Protein AF-A0A966CAS8-F1 (afdb_monomer)

Mean predicted aligned error: 4.7 Å

pLDDT: mean 87.94, std 6.42, range [63.06, 94.44]

Foldseek 3Di:
DDDPLNVQLVVLLVVLLVCLVPPDPDPVVSVVSSCVSSVCSNVVVVVVVVVVPD

Solvent-accessible surface area (backbone atoms only — not comparable to full-atom values): 3020 Å² total; per-residue (Å²): 135,81,52,71,68,58,53,51,51,50,49,32,46,53,53,20,52,52,55,24,66,74,74,39,90,50,73,68,63,20,52,57,47,25,53,52,47,30,50,50,43,49,53,47,52,51,52,52,55,53,66,72,62,123

Sequence (54 aa):
MLDHLTLMILDALLIAVFFTFLWKKERRERWLYFFKVFGALVLGAIALAWLMFP

Secondary structure (DSSP, 8-state):
---HHHHHHHHHHHHHHHHHHHH--SHHHHHHHHHHHHHHHHHHHHHHHHHT--

Structure (mmCIF, N/CA/C/O backbone):
data_AF-A0A966CAS8-F1
#
_entry.id   AF-A0A966CAS8-F1
#
loop_
_atom_site.group_PDB
_atom_site.id
_atom_site.type_symbol
_atom_site.label_atom_id
_atom_site.label_alt_id
_atom_site.label_comp_id
_atom_site.label_asym_id
_atom_site.label_entity_id
_atom_site.label_seq_id
_atom_site.pdbx_PDB_ins_code
_atom_site.Cartn_x
_atom_site.Cartn_y
_atom_site.Cartn_z
_atom_site.occupancy
_atom_site.B_iso_or_equiv
_atom_site.auth_seq_id
_atom_site.auth_comp_id
_atom_site.auth_asym_id
_atom_site.auth_atom_id
_atom_site.pdbx_PDB_model_num
ATOM 1 N N . MET A 1 1 ? 11.176 15.819 -10.751 1.00 66.69 1 MET A N 1
ATOM 2 C CA . MET A 1 1 ? 10.306 14.857 -11.457 1.00 66.69 1 MET A CA 1
ATOM 3 C C . MET A 1 1 ? 10.205 13.639 -10.562 1.00 66.69 1 MET A C 1
ATOM 5 O O . MET A 1 1 ? 11.248 13.136 -10.177 1.00 66.69 1 MET A O 1
ATOM 9 N N . LEU A 1 2 ? 9.005 13.269 -10.114 1.00 74.44 2 LEU A N 1
ATOM 10 C CA . LEU A 1 2 ? 8.809 12.015 -9.383 1.00 74.44 2 LEU A CA 1
ATOM 11 C C . LEU A 1 2 ? 8.627 10.903 -10.411 1.00 74.44 2 LEU A C 1
ATOM 13 O O . LEU A 1 2 ? 7.841 11.065 -11.344 1.00 74.44 2 LEU A O 1
ATOM 17 N N . ASP A 1 3 ? 9.351 9.803 -10.242 1.00 87.62 3 ASP A N 1
ATOM 18 C CA . ASP A 1 3 ? 9.231 8.650 -11.129 1.00 87.62 3 ASP A CA 1
ATOM 19 C C . ASP A 1 3 ? 7.843 8.007 -11.009 1.00 87.62 3 ASP A C 1
ATOM 21 O O . ASP A 1 3 ? 7.211 8.035 -9.949 1.00 87.62 3 ASP A O 1
ATOM 25 N N . HIS A 1 4 ? 7.364 7.400 -12.098 1.00 84.69 4 HIS A N 1
ATOM 26 C CA . HIS A 1 4 ? 6.020 6.814 -12.168 1.00 84.69 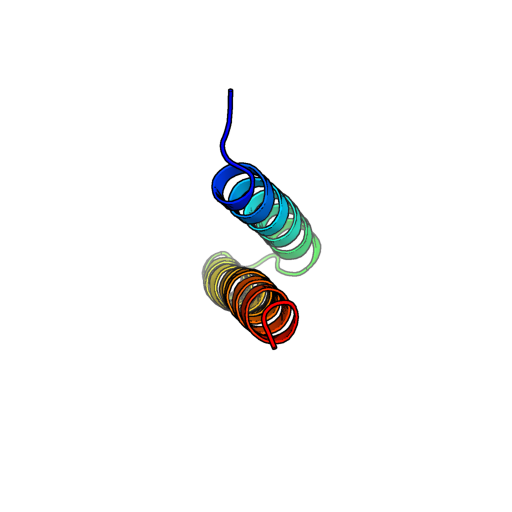4 HIS A CA 1
ATOM 27 C C . HIS A 1 4 ? 5.782 5.743 -11.090 1.00 84.69 4 HIS A C 1
ATOM 29 O O . HIS A 1 4 ? 4.724 5.707 -10.465 1.00 84.69 4 HIS A O 1
ATOM 35 N N . LEU A 1 5 ? 6.808 4.935 -10.797 1.00 86.56 5 LEU A N 1
ATOM 36 C CA . LEU A 1 5 ? 6.788 3.959 -9.706 1.00 86.56 5 LEU A CA 1
ATOM 37 C C . LEU A 1 5 ? 6.553 4.635 -8.346 1.00 86.56 5 LEU A C 1
ATOM 39 O O . LEU A 1 5 ? 5.757 4.160 -7.539 1.00 86.56 5 LEU A O 1
ATOM 43 N N . THR A 1 6 ? 7.223 5.761 -8.097 1.00 90.00 6 THR A N 1
ATOM 44 C CA . THR A 1 6 ? 7.101 6.517 -6.847 1.00 90.00 6 THR A CA 1
ATOM 45 C C . THR A 1 6 ? 5.688 7.061 -6.677 1.00 90.00 6 THR A C 1
ATOM 47 O O . THR A 1 6 ? 5.137 6.979 -5.581 1.00 90.00 6 THR A O 1
ATOM 50 N N . LEU A 1 7 ? 5.074 7.553 -7.758 1.00 92.19 7 LEU A N 1
ATOM 51 C CA . LEU A 1 7 ? 3.678 7.995 -7.747 1.00 92.19 7 LEU A CA 1
ATOM 52 C C . LEU A 1 7 ? 2.722 6.836 -7.436 1.00 92.19 7 LEU A C 1
ATOM 54 O O . LEU A 1 7 ?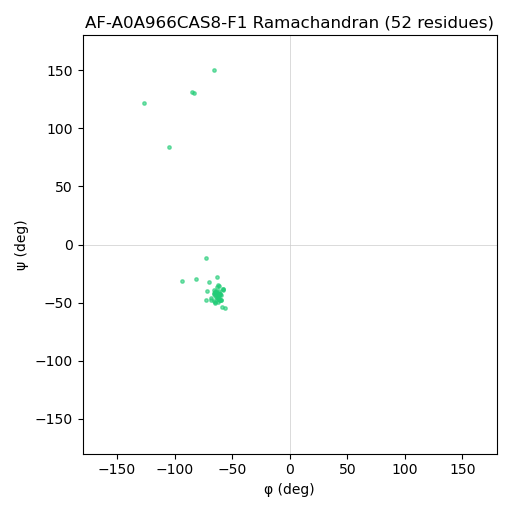 1.885 6.972 -6.551 1.00 92.19 7 LEU A O 1
ATOM 58 N N . MET A 1 8 ? 2.901 5.672 -8.067 1.00 91.19 8 MET A N 1
ATOM 59 C CA . MET A 1 8 ? 2.083 4.485 -7.784 1.00 91.19 8 MET A CA 1
ATOM 60 C C . MET A 1 8 ? 2.186 4.018 -6.329 1.00 91.19 8 MET A C 1
ATOM 62 O O . MET A 1 8 ? 1.178 3.666 -5.716 1.00 91.19 8 MET A O 1
ATOM 66 N N . ILE A 1 9 ? 3.397 4.002 -5.768 1.00 91.81 9 ILE A N 1
ATOM 67 C CA . ILE A 1 9 ? 3.608 3.618 -4.368 1.00 91.81 9 ILE A CA 1
ATOM 68 C C . ILE A 1 9 ? 2.936 4.631 -3.438 1.00 91.81 9 ILE A C 1
ATOM 70 O O . ILE A 1 9 ? 2.322 4.230 -2.449 1.00 91.81 9 ILE A O 1
ATOM 74 N N . LEU A 1 10 ? 3.023 5.925 -3.753 1.00 93.56 10 LEU A N 1
ATOM 75 C CA . LEU A 1 10 ? 2.381 6.983 -2.978 1.00 93.56 10 LEU A CA 1
ATOM 76 C C . LEU A 1 10 ? 0.852 6.846 -3.001 1.00 93.56 10 LEU A C 1
ATOM 78 O O . LEU A 1 10 ? 0.218 6.935 -1.950 1.00 93.56 10 LEU A O 1
ATOM 82 N N . ASP A 1 11 ? 0.269 6.565 -4.165 1.00 91.06 11 ASP A N 1
ATOM 83 C CA . ASP A 1 11 ? -1.167 6.310 -4.316 1.00 91.06 11 ASP A CA 1
ATOM 84 C C . ASP A 1 11 ? -1.605 5.068 -3.531 1.00 91.06 11 ASP A C 1
ATOM 86 O O . ASP A 1 11 ? -2.529 5.127 -2.715 1.00 91.06 11 ASP A O 1
ATOM 90 N N . ALA A 1 12 ? -0.891 3.951 -3.691 1.00 91.94 12 ALA A N 1
ATOM 91 C CA . ALA A 1 12 ? -1.154 2.728 -2.936 1.00 91.94 12 ALA A CA 1
ATOM 92 C C . ALA A 1 12 ? -1.066 2.964 -1.419 1.00 91.94 12 ALA A C 1
ATOM 94 O O . ALA A 1 12 ? -1.882 2.435 -0.658 1.00 91.94 12 ALA A O 1
ATOM 95 N N . LEU A 1 13 ? -0.109 3.785 -0.976 1.00 92.31 13 LEU A N 1
ATOM 96 C CA . LEU A 1 13 ? 0.055 4.176 0.421 1.00 92.31 13 LEU A CA 1
ATOM 97 C C . LEU A 1 13 ? -1.143 4.996 0.912 1.00 92.31 13 LEU A C 1
ATOM 99 O O . LEU A 1 13 ? -1.715 4.664 1.950 1.00 92.31 13 LEU A O 1
ATOM 103 N N . LEU A 1 14 ? -1.548 6.030 0.172 1.00 93.06 14 LEU A N 1
ATOM 104 C CA . LEU A 1 14 ? -2.681 6.895 0.516 1.00 93.06 14 LEU A CA 1
ATOM 105 C C . LEU A 1 14 ? -3.984 6.095 0.628 1.00 93.06 14 LEU A C 1
ATOM 107 O O . LEU A 1 14 ? -4.691 6.201 1.636 1.00 93.06 14 LEU A O 1
ATOM 111 N N . ILE A 1 15 ? -4.262 5.240 -0.357 1.00 91.19 15 ILE A N 1
ATOM 112 C CA . ILE A 1 15 ? -5.439 4.364 -0.369 1.00 91.19 15 ILE A CA 1
ATOM 113 C C . ILE A 1 15 ? -5.391 3.402 0.823 1.00 91.19 15 ILE A C 1
ATOM 115 O O . ILE A 1 15 ? -6.371 3.280 1.564 1.00 91.19 15 ILE A O 1
ATOM 119 N N . ALA A 1 16 ? -4.249 2.751 1.062 1.00 90.12 16 ALA A N 1
ATOM 120 C CA . ALA A 1 16 ? -4.106 1.825 2.179 1.00 90.12 16 ALA A CA 1
ATOM 121 C C . ALA A 1 16 ? -4.312 2.519 3.532 1.00 90.12 16 ALA A C 1
ATOM 123 O O . ALA A 1 16 ? -5.022 1.974 4.380 1.00 90.12 16 ALA A O 1
ATOM 124 N N . VAL A 1 17 ? -3.753 3.718 3.737 1.00 89.56 17 VAL A N 1
ATOM 125 C CA . VAL A 1 17 ? -3.9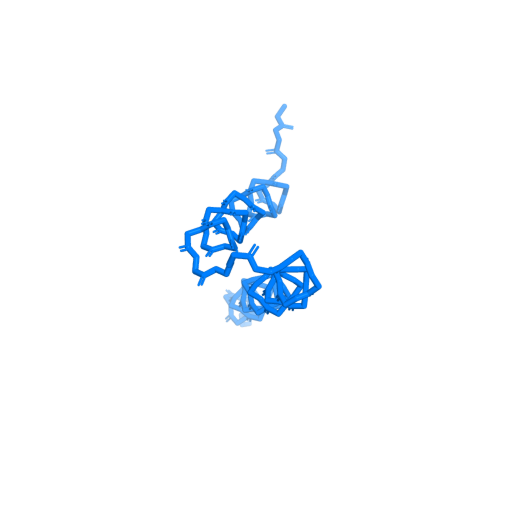61 4.519 4.957 1.00 89.56 17 VAL A CA 1
ATOM 126 C C . VAL A 1 17 ? -5.444 4.851 5.129 1.00 89.56 17 VAL A C 1
ATOM 128 O O . VAL A 1 17 ? -5.990 4.627 6.212 1.00 89.56 17 VAL A O 1
ATOM 131 N N . PHE A 1 18 ? -6.108 5.328 4.074 1.00 90.25 18 PHE A N 1
ATOM 132 C CA . PHE A 1 18 ? -7.520 5.702 4.119 1.00 90.25 18 PHE A CA 1
ATOM 133 C C . PHE A 1 18 ? -8.413 4.524 4.534 1.00 90.25 18 PHE A C 1
ATOM 135 O O . PHE A 1 18 ? -9.135 4.606 5.530 1.00 90.25 18 PHE A O 1
ATOM 142 N N . PHE A 1 19 ? -8.302 3.387 3.842 1.00 87.06 19 PHE A N 1
ATOM 143 C CA . PHE A 1 19 ? -9.093 2.190 4.151 1.00 87.06 19 PHE A CA 1
ATOM 144 C C . PHE A 1 19 ? -8.797 1.626 5.540 1.00 87.06 19 PHE A C 1
ATOM 146 O O . PHE A 1 19 ? -9.694 1.159 6.243 1.00 87.06 19 PHE A O 1
ATOM 153 N N . THR A 1 20 ? -7.538 1.695 5.954 1.00 87.62 20 THR A N 1
ATOM 154 C CA . THR A 1 20 ? -7.090 1.257 7.273 1.00 87.62 20 THR A CA 1
ATOM 155 C C . THR A 1 20 ? -7.737 2.060 8.392 1.00 87.62 20 THR A C 1
ATOM 157 O O . THR A 1 20 ? -8.218 1.480 9.367 1.00 87.62 20 THR A O 1
ATOM 160 N N . PHE A 1 21 ? -7.763 3.386 8.264 1.00 85.00 21 PHE A N 1
ATOM 161 C CA . PHE A 1 21 ? -8.398 4.256 9.251 1.00 85.00 21 PHE A CA 1
ATOM 162 C C . PHE A 1 21 ? -9.923 4.142 9.243 1.00 85.00 21 PHE A C 1
ATOM 164 O O . PHE A 1 21 ? -10.535 4.256 10.304 1.00 85.00 21 PHE A O 1
ATOM 171 N N . LEU A 1 22 ? -10.528 3.881 8.082 1.00 85.25 22 LEU A N 1
ATOM 172 C CA . LEU A 1 22 ? -11.977 3.756 7.950 1.00 85.25 22 LEU A CA 1
ATOM 173 C C . LEU A 1 22 ? -12.519 2.456 8.571 1.00 85.25 22 LEU A C 1
ATOM 175 O O . LEU A 1 22 ? -13.575 2.469 9.200 1.00 85.25 22 LEU A O 1
ATOM 179 N N . TRP A 1 23 ? -11.818 1.331 8.398 1.00 78.38 23 TRP A N 1
ATOM 180 C CA . TRP A 1 23 ? -12.405 0.006 8.640 1.00 78.38 23 TRP A CA 1
ATOM 181 C C . TRP A 1 23 ? -12.170 -0.562 10.047 1.00 78.38 23 TRP A C 1
ATOM 183 O O . TRP A 1 23 ? -12.991 -1.332 10.550 1.00 78.38 23 TRP A O 1
ATOM 193 N N . LYS A 1 24 ? -11.046 -0.239 10.702 1.00 80.94 24 LYS A N 1
ATOM 194 C CA . LYS A 1 24 ? -10.625 -0.906 11.948 1.00 80.94 24 LYS A CA 1
ATOM 195 C C . LYS A 1 24 ? -10.337 0.086 13.074 1.00 80.94 24 LYS A C 1
ATOM 197 O O . LYS A 1 24 ? -9.449 0.929 12.972 1.00 80.94 24 LYS A O 1
ATOM 202 N N . LYS A 1 25 ? -11.063 -0.067 14.189 1.00 77.25 25 LYS A N 1
ATOM 203 C CA . LYS A 1 25 ? -10.897 0.747 15.408 1.00 77.25 25 LYS A CA 1
ATOM 204 C C . LYS A 1 25 ? -9.740 0.268 16.292 1.00 77.25 25 LYS A C 1
ATOM 206 O O . LYS A 1 25 ? -9.117 1.078 16.972 1.00 77.25 25 LYS A O 1
ATOM 211 N N . GLU A 1 26 ? -9.428 -1.028 16.275 1.00 88.06 26 GLU A N 1
ATOM 212 C CA . GLU A 1 26 ? -8.373 -1.604 17.110 1.00 88.06 26 GLU A CA 1
ATOM 213 C C . GLU A 1 26 ? -6.985 -1.444 16.474 1.00 88.06 26 GLU A C 1
ATOM 215 O O . GLU A 1 26 ? -6.768 -1.791 15.312 1.00 88.06 26 GLU A O 1
ATOM 220 N N . ARG A 1 27 ? -6.013 -0.942 17.249 1.00 81.69 27 ARG A N 1
ATOM 221 C CA . ARG A 1 27 ? 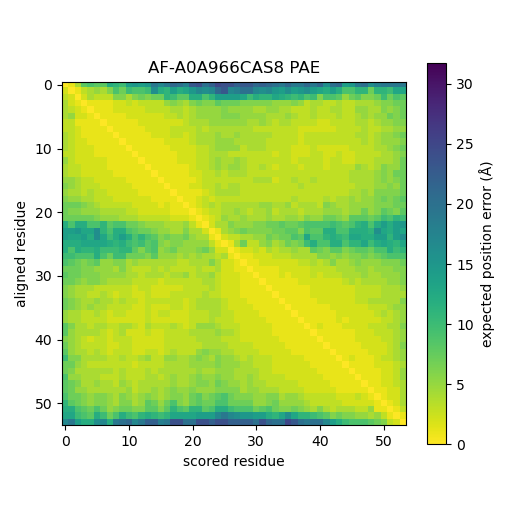-4.678 -0.568 16.749 1.00 81.69 27 ARG A CA 1
ATOM 222 C C . ARG A 1 27 ? -3.937 -1.735 16.089 1.00 81.69 27 ARG A C 1
ATOM 224 O O . ARG A 1 27 ? -3.273 -1.524 15.077 1.00 81.69 27 ARG A O 1
ATOM 231 N N . ARG A 1 28 ? -4.043 -2.947 16.645 1.00 86.56 28 ARG A N 1
ATOM 232 C CA . ARG A 1 28 ? -3.349 -4.141 16.136 1.00 86.56 28 ARG A CA 1
ATOM 233 C C . ARG A 1 28 ? -3.960 -4.644 14.831 1.00 86.56 28 ARG A C 1
ATOM 235 O O . ARG A 1 28 ? -3.232 -4.857 13.864 1.00 86.56 28 ARG A O 1
ATOM 242 N N . GLU A 1 29 ? -5.285 -4.775 14.781 1.00 88.25 29 GLU A N 1
ATOM 243 C CA . GLU A 1 29 ? -5.994 -5.167 13.557 1.00 88.25 29 GLU A CA 1
ATOM 244 C C . GLU A 1 29 ? -5.783 -4.158 12.431 1.00 88.25 29 GLU A C 1
ATOM 246 O O . GLU A 1 29 ? -5.651 -4.534 11.268 1.00 88.25 29 GLU A O 1
ATOM 251 N N . ARG A 1 30 ? -5.700 -2.875 12.786 1.00 86.19 30 ARG A N 1
ATOM 252 C CA . ARG A 1 30 ? -5.470 -1.787 11.847 1.00 86.19 30 ARG A CA 1
ATOM 253 C C . ARG A 1 30 ? -4.122 -1.916 11.133 1.00 86.19 30 ARG A C 1
ATOM 255 O O . ARG A 1 30 ? -4.076 -1.808 9.91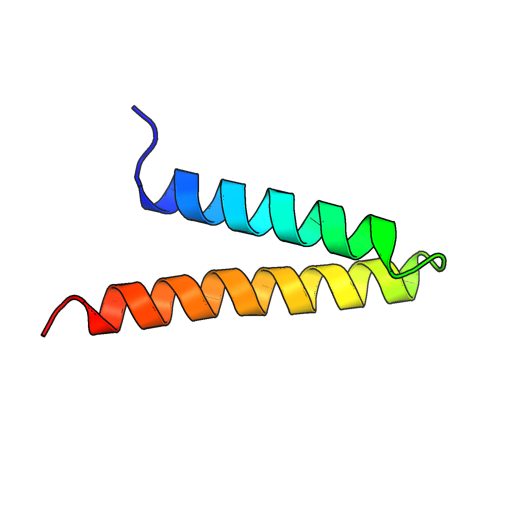4 1.00 86.19 30 ARG A O 1
ATOM 262 N N . TRP A 1 31 ? -3.040 -2.214 11.854 1.00 87.75 31 TRP A N 1
ATOM 263 C CA . TRP A 1 31 ? -1.729 -2.437 11.230 1.00 87.75 31 TRP A CA 1
ATOM 264 C C . TRP A 1 31 ? -1.704 -3.677 10.332 1.00 87.75 31 TRP A C 1
ATOM 266 O O . TRP A 1 31 ?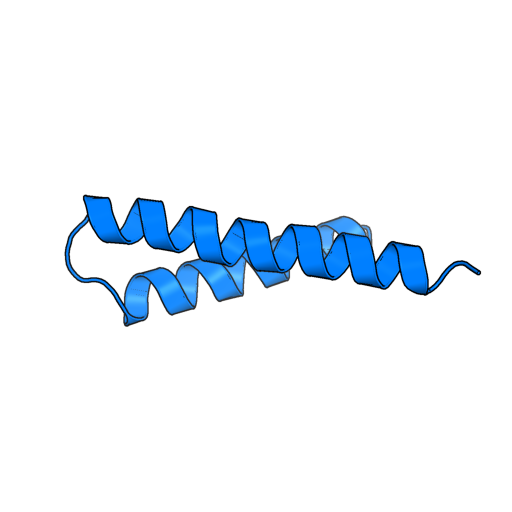 -1.191 -3.609 9.218 1.00 87.75 31 TRP A O 1
ATOM 276 N N . LEU A 1 32 ? -2.297 -4.792 10.769 1.00 91.25 32 LEU A N 1
ATOM 277 C CA . LEU A 1 32 ? -2.382 -6.001 9.940 1.00 91.25 32 LEU A CA 1
ATOM 278 C C . LEU A 1 32 ? -3.173 -5.750 8.651 1.00 91.25 32 LEU A C 1
ATOM 280 O O . LEU A 1 32 ? -2.762 -6.176 7.572 1.00 91.25 32 LEU A O 1
ATOM 284 N N . TYR A 1 33 ? -4.287 -5.026 8.758 1.00 90.94 33 TYR A N 1
ATOM 285 C CA . TYR A 1 33 ? -5.107 -4.658 7.611 1.00 90.94 33 TYR A CA 1
ATOM 286 C C . TYR A 1 33 ? -4.364 -3.717 6.657 1.00 90.94 33 TYR A C 1
ATOM 288 O O . TYR A 1 33 ? -4.381 -3.940 5.449 1.00 90.94 33 TYR A O 1
ATOM 296 N N . PHE A 1 34 ? -3.639 -2.734 7.195 1.00 91.94 34 PHE A N 1
ATOM 297 C CA . PHE A 1 34 ? -2.809 -1.822 6.415 1.00 91.94 34 PHE A CA 1
ATOM 298 C C . PHE A 1 34 ? -1.790 -2.552 5.553 1.00 91.94 34 PHE A C 1
ATOM 300 O O . PHE A 1 34 ? -1.786 -2.372 4.338 1.00 91.94 34 PHE A O 1
ATOM 307 N N . PHE A 1 35 ? -0.966 -3.412 6.158 1.00 93.06 35 PHE A N 1
ATOM 308 C CA . PHE A 1 35 ? 0.046 -4.157 5.410 1.00 93.06 35 PHE A CA 1
ATOM 309 C C . PHE A 1 35 ? -0.581 -5.089 4.373 1.00 93.06 35 PHE A C 1
ATOM 311 O O . PHE A 1 35 ? -0.035 -5.240 3.282 1.00 93.06 35 PHE A O 1
ATOM 318 N N . LYS A 1 36 ? -1.751 -5.666 4.674 1.00 92.88 36 LYS A N 1
ATOM 319 C CA . LYS A 1 36 ? -2.482 -6.514 3.730 1.00 92.88 36 LYS A CA 1
ATOM 320 C C . LYS A 1 36 ? -2.971 -5.726 2.511 1.00 92.88 36 LYS A C 1
ATOM 322 O O . LYS A 1 36 ? -2.749 -6.166 1.388 1.00 92.88 36 LYS A O 1
ATOM 327 N N . VAL A 1 37 ? -3.612 -4.574 2.720 1.00 92.31 37 VAL A N 1
ATOM 328 C CA . VAL A 1 37 ? -4.128 -3.723 1.632 1.00 92.31 37 VAL A CA 1
ATOM 329 C C . VAL A 1 37 ? -2.983 -3.101 0.839 1.00 92.31 37 VAL A 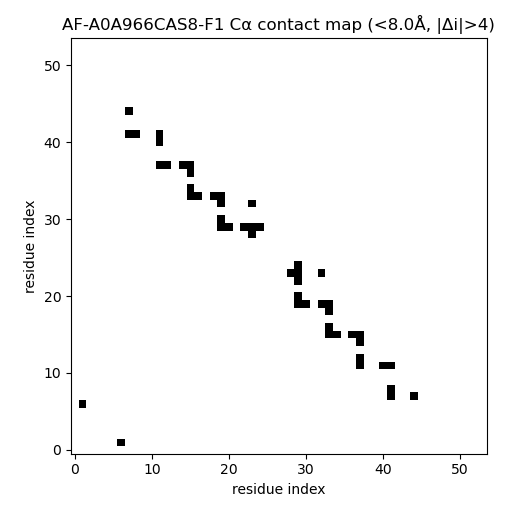C 1
ATOM 331 O O . VAL A 1 37 ? -2.970 -3.195 -0.385 1.00 92.31 37 VAL A O 1
ATOM 334 N N . PHE A 1 38 ? -1.998 -2.520 1.523 1.00 93.62 38 PHE A N 1
ATOM 335 C CA . PHE A 1 38 ? -0.834 -1.911 0.885 1.00 93.62 38 PHE A CA 1
ATOM 336 C C . PHE A 1 38 ? -0.056 -2.931 0.049 1.00 93.62 38 PHE A C 1
ATOM 338 O O . PHE A 1 38 ? 0.218 -2.685 -1.122 1.00 93.62 38 PHE A O 1
ATOM 345 N N . GLY A 1 39 ? 0.232 -4.107 0.615 1.00 93.44 39 GLY A N 1
ATOM 346 C CA . GLY A 1 39 ? 0.914 -5.183 -0.100 1.00 93.44 39 GLY A CA 1
ATOM 347 C C . GLY A 1 39 ? 0.129 -5.665 -1.319 1.00 93.44 39 GLY A C 1
ATOM 348 O O . GLY A 1 39 ? 0.712 -5.825 -2.386 1.00 93.44 39 GLY A O 1
ATOM 349 N N . ALA A 1 40 ? -1.192 -5.833 -1.197 1.00 94.44 40 ALA A N 1
ATOM 350 C CA . ALA A 1 40 ? -2.038 -6.222 -2.324 1.00 94.44 40 ALA A CA 1
ATOM 351 C C . ALA A 1 40 ? -2.020 -5.183 -3.459 1.00 94.44 40 ALA A C 1
ATOM 353 O O . ALA A 1 40 ? -1.916 -5.559 -4.624 1.00 94.44 40 ALA A O 1
ATOM 354 N N . LEU A 1 41 ? -2.076 -3.889 -3.128 1.00 92.75 41 LEU A N 1
ATOM 355 C CA . LEU A 1 41 ? -2.040 -2.804 -4.112 1.00 92.75 41 LEU A CA 1
ATOM 356 C C . LEU A 1 41 ? -0.677 -2.696 -4.802 1.00 92.75 41 LEU A C 1
ATOM 358 O O . LEU A 1 41 ? -0.625 -2.617 -6.026 1.00 92.75 41 LEU A O 1
ATOM 362 N N . VAL A 1 42 ? 0.420 -2.738 -4.042 1.00 92.88 42 VAL A N 1
ATOM 363 C CA . VAL A 1 42 ? 1.778 -2.653 -4.601 1.00 92.88 42 VAL A CA 1
ATOM 364 C C . VAL A 1 42 ? 2.083 -3.864 -5.479 1.00 92.88 42 VAL A C 1
ATOM 366 O O . VAL A 1 42 ? 2.497 -3.697 -6.624 1.00 92.88 42 VAL A O 1
ATOM 369 N N . LEU A 1 43 ? 1.844 -5.081 -4.981 1.00 94.25 43 LEU A N 1
ATOM 370 C CA . LEU A 1 43 ? 2.083 -6.301 -5.756 1.00 94.25 43 LEU A CA 1
ATOM 371 C C . LEU A 1 43 ? 1.170 -6.374 -6.983 1.00 94.25 43 LEU A C 1
ATOM 373 O O . LEU A 1 43 ? 1.635 -6.747 -8.057 1.00 94.25 43 LEU A O 1
ATOM 377 N N . GLY A 1 44 ? -0.099 -5.978 -6.848 1.00 92.81 44 GLY A N 1
ATOM 378 C CA . GLY A 1 44 ? -1.038 -5.908 -7.965 1.00 92.81 44 GLY A CA 1
ATOM 379 C C . GLY A 1 44 ? -0.578 -4.927 -9.040 1.00 92.81 44 GLY A C 1
ATOM 380 O O . GLY A 1 44 ? -0.558 -5.276 -10.217 1.00 92.81 44 GLY A O 1
ATOM 381 N N . ALA A 1 45 ? -0.135 -3.733 -8.649 1.00 88.94 45 ALA A N 1
ATOM 382 C CA . ALA A 1 45 ? 0.356 -2.737 -9.592 1.00 88.94 45 ALA A CA 1
ATOM 383 C C . ALA A 1 45 ? 1.653 -3.182 -10.292 1.00 88.94 45 ALA A C 1
ATOM 385 O O . ALA A 1 45 ? 1.782 -2.987 -11.497 1.00 88.94 45 ALA A O 1
ATOM 386 N N . ILE A 1 46 ? 2.581 -3.833 -9.580 1.00 91.00 46 ILE A N 1
ATOM 387 C CA . ILE A 1 46 ? 3.798 -4.407 -10.182 1.00 91.00 46 ILE A CA 1
ATOM 388 C C . ILE A 1 46 ? 3.444 -5.530 -11.162 1.00 91.00 46 ILE A C 1
ATOM 390 O O . ILE A 1 46 ? 3.976 -5.558 -12.268 1.00 91.00 46 ILE A O 1
ATOM 394 N N . ALA A 1 47 ? 2.542 -6.439 -10.786 1.00 92.56 47 ALA A N 1
ATOM 395 C CA . ALA A 1 47 ? 2.118 -7.532 -11.656 1.00 92.56 47 ALA A CA 1
ATOM 396 C C . ALA A 1 47 ? 1.448 -7.013 -12.939 1.00 92.56 47 ALA A C 1
ATOM 398 O O . ALA A 1 47 ? 1.740 -7.503 -14.028 1.00 92.56 47 ALA A O 1
ATOM 399 N N . LEU A 1 48 ? 0.598 -5.988 -12.821 1.00 89.12 48 LEU A N 1
ATOM 400 C CA . LEU A 1 48 ? -0.023 -5.318 -13.965 1.00 89.12 48 LEU A CA 1
ATOM 401 C C . LEU A 1 48 ? 1.006 -4.589 -14.831 1.00 89.12 48 LEU A C 1
ATOM 403 O O . LEU A 1 48 ? 0.948 -4.696 -16.052 1.00 89.12 48 LEU A O 1
ATOM 407 N N . ALA A 1 49 ? 1.963 -3.892 -14.216 1.00 86.88 49 ALA A N 1
ATOM 408 C CA . ALA A 1 49 ? 3.046 -3.244 -14.944 1.00 86.88 49 ALA A CA 1
ATOM 409 C C . ALA A 1 49 ? 3.893 -4.267 -15.713 1.00 86.88 49 ALA A C 1
ATOM 411 O O . ALA A 1 49 ? 4.236 -4.017 -16.860 1.00 86.88 49 ALA A O 1
ATOM 412 N N . TRP A 1 50 ? 4.180 -5.433 -15.124 1.00 89.62 50 TRP A N 1
ATOM 413 C CA . TRP A 1 50 ? 4.902 -6.514 -15.799 1.00 89.62 50 TRP A CA 1
ATOM 414 C C . TRP A 1 50 ? 4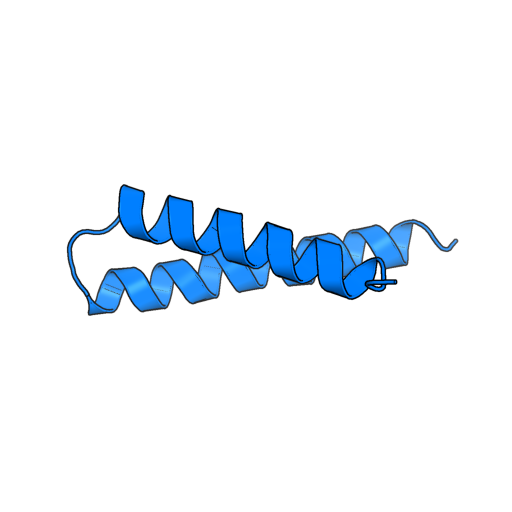.102 -7.092 -16.972 1.00 89.62 50 TRP A C 1
ATOM 416 O O . TRP A 1 50 ? 4.654 -7.292 -18.046 1.00 89.62 50 TRP A O 1
ATOM 426 N N . LEU A 1 51 ? 2.788 -7.274 -16.804 1.00 89.62 51 LEU A N 1
ATOM 427 C CA . LEU A 1 51 ? 1.889 -7.730 -17.870 1.00 89.62 51 LEU A CA 1
ATOM 428 C C . LEU A 1 51 ? 1.812 -6.747 -19.053 1.00 89.62 51 LEU A C 1
ATOM 430 O O . LEU A 1 51 ? 1.554 -7.160 -20.180 1.00 89.62 51 LEU A O 1
ATOM 434 N N . MET A 1 52 ? 2.023 -5.451 -18.810 1.00 85.50 52 MET A N 1
ATOM 435 C CA . MET A 1 52 ? 2.046 -4.429 -19.861 1.00 85.50 52 MET A CA 1
ATOM 436 C C . MET A 1 52 ? 3.304 -4.477 -20.745 1.00 85.50 52 MET A C 1
ATOM 438 O O . MET A 1 52 ? 3.305 -3.827 -21.789 1.00 85.50 52 MET A O 1
ATOM 442 N N . PHE A 1 53 ? 4.340 -5.236 -20.367 1.00 77.75 53 PHE A N 1
ATOM 443 C CA . PHE A 1 53 ? 5.523 -5.504 -21.192 1.00 77.75 53 PHE A CA 1
ATOM 444 C C . PHE A 1 53 ? 5.468 -6.941 -21.755 1.00 77.75 53 PHE A C 1
ATOM 446 O O . PHE A 1 53 ? 6.039 -7.844 -21.140 1.00 77.75 53 PHE A O 1
ATOM 453 N N . PRO A 1 54 ? 4.762 -7.185 -22.878 1.00 63.06 54 PRO A N 1
ATOM 454 C CA . PRO A 1 54 ? 4.855 -8.444 -23.618 1.00 63.06 54 PRO 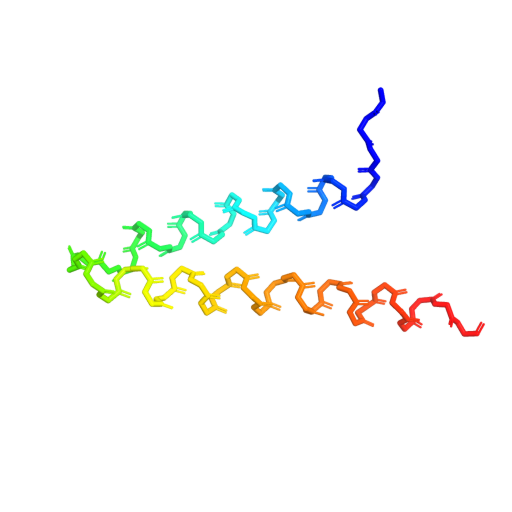A CA 1
ATOM 455 C C . PRO A 1 54 ? 6.191 -8.600 -24.359 1.00 63.06 54 PRO A C 1
ATOM 457 O O . PRO A 1 54 ? 6.783 -7.572 -24.766 1.00 63.06 54 PRO A O 1
#

Radius of gyration: 12.93 Å; Cα contacts (8 Å, |Δi|>4): 25; chains: 1; bounding box: 23×23×41 Å